Protein AF-X1SAT6-F1 (afdb_monomer)

Solvent-accessible surface area (backbone atoms only — not comparable to full-atom values): 4940 Å² total; per-residue (Å²): 114,69,72,59,54,53,55,51,51,48,63,69,43,42,69,58,26,66,74,46,49,87,53,62,32,68,60,37,42,51,49,16,50,52,30,50,56,49,26,53,54,21,60,74,70,68,35,64,70,55,27,52,54,24,50,51,46,22,56,49,25,49,57,42,19,54,48,20,36,64,74,67,49,88,48,74,67,55,54,52,50,52,59,50,51,50,57,56,57,76,73,110

Secondary structure (DSSP, 8-state):
-HHHHHHHHHHHHHHHHHHSTTS-HHHHHHHHHHHHHHHHHHHHTT-HHHHHHHHHHHHHHHHHHHHHHHHH---HHHHHHHHHHHHHHTT-

pLDDT: mean 93.12, std 6.35, range [66.81, 98.44]

Foldseek 3Di:
DVVVVLVVLLVVLLVVLVVCLVPQLVVLLVQLVVLVVQLVVCVVVVPPVSNVVSVVSNVNSVSSSVSSDVVNDDDPVRVVVVVVVVVVVVVD

Organism: NCBI:txid412755

Nearest PDB structures (foldseek):
  6j2l-assembly1_B  TM=8.135E-01  e=6.751E+00  Shigella flexneri
  7o3w-assembly1_A  TM=5.874E-01  e=9.641E+00  Synechocystis sp. PCC 6803 substr. Kazusa

Sequence (92 aa):
MLLRVKKFSEKILLPLGKKLTKIPANVITLLGLFFSLLTFFGFIFQNVIFIIICLFLVEFFDQLDGVIARLQGPTKLGAFLDSTLDRIGDFF

Mean predicted aligned error: 4.67 Å

Structure (mmCIF, N/CA/C/O backbone):
data_AF-X1SAT6-F1
#
_entry.id   AF-X1SAT6-F1
#
loop_
_at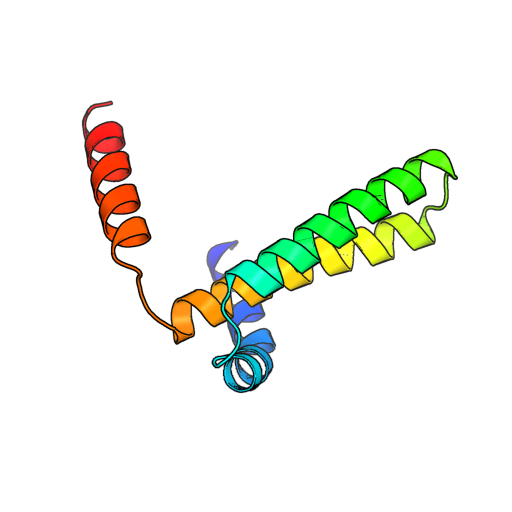om_site.group_PDB
_atom_site.id
_atom_site.type_symbol
_atom_site.label_atom_id
_atom_site.label_alt_id
_atom_site.label_comp_id
_atom_site.label_asym_id
_atom_site.label_entity_id
_atom_site.label_seq_id
_atom_site.pdbx_PDB_ins_code
_atom_site.Cartn_x
_atom_site.Cartn_y
_atom_site.Cartn_z
_atom_site.occupancy
_atom_site.B_iso_or_equiv
_atom_site.auth_seq_id
_atom_si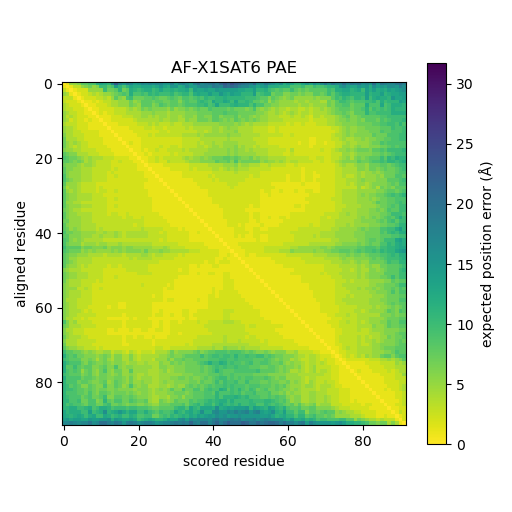te.auth_comp_id
_atom_site.auth_asym_id
_atom_site.auth_atom_id
_atom_site.pdbx_PDB_model_num
ATOM 1 N N . MET A 1 1 ? -18.739 -0.420 -14.728 1.00 66.81 1 MET A N 1
ATOM 2 C CA . MET A 1 1 ? -17.695 -1.446 -14.970 1.00 66.81 1 MET A CA 1
ATOM 3 C C . MET A 1 1 ? -16.607 -1.420 -13.892 1.00 66.81 1 MET A C 1
ATOM 5 O O . MET A 1 1 ? -16.418 -2.433 -13.233 1.00 66.81 1 MET A O 1
ATOM 9 N N . LEU A 1 2 ? -15.985 -0.264 -13.621 1.00 71.12 2 LEU A N 1
ATOM 10 C CA . LEU A 1 2 ? -14.893 -0.096 -12.640 1.00 71.12 2 LEU A CA 1
ATOM 11 C C . LEU A 1 2 ? -15.230 -0.544 -11.203 1.00 71.12 2 LEU A C 1
ATOM 13 O O . LEU A 1 2 ? -14.438 -1.236 -10.574 1.00 71.12 2 LEU A O 1
ATOM 17 N N . LEU A 1 3 ? -16.437 -0.247 -10.707 1.00 76.94 3 LEU A N 1
ATOM 18 C CA . LEU A 1 3 ? -16.878 -0.695 -9.375 1.00 76.94 3 LEU A CA 1
ATOM 19 C C . LEU A 1 3 ? -16.934 -2.227 -9.235 1.00 76.94 3 LEU A C 1
ATOM 21 O O . LEU A 1 3 ? -16.717 -2.751 -8.147 1.00 76.94 3 LEU A O 1
ATOM 25 N N . ARG A 1 4 ? -17.212 -2.961 -10.324 1.00 75.62 4 ARG A N 1
ATOM 26 C CA . ARG A 1 4 ? -17.224 -4.434 -10.300 1.00 75.62 4 ARG A CA 1
ATOM 27 C C . ARG A 1 4 ? -15.808 -4.997 -10.216 1.00 75.62 4 ARG A C 1
ATOM 29 O O . ARG A 1 4 ? -15.594 -5.949 -9.477 1.00 75.62 4 ARG A O 1
ATOM 36 N N . VAL A 1 5 ? -14.861 -4.380 -10.923 1.00 80.44 5 VAL A N 1
ATOM 37 C CA . VAL A 1 5 ? -13.440 -4.757 -10.884 1.00 80.44 5 VAL A CA 1
ATOM 38 C C . VAL A 1 5 ? -12.857 -4.506 -9.494 1.00 80.44 5 VAL A C 1
ATOM 40 O O . VAL A 1 5 ? -12.245 -5.408 -8.931 1.00 80.44 5 VAL A O 1
ATOM 43 N N . LYS A 1 6 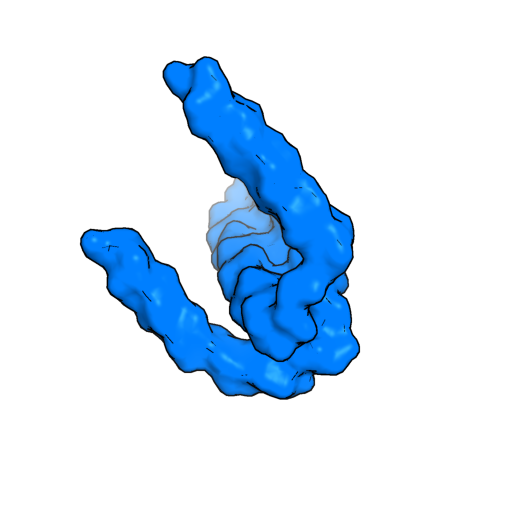? -13.144 -3.343 -8.889 1.00 79.56 6 LYS A N 1
ATOM 44 C CA . LYS A 1 6 ? -12.731 -3.040 -7.507 1.00 79.56 6 LYS A CA 1
ATOM 45 C C . LYS A 1 6 ? -13.258 -4.079 -6.513 1.00 79.56 6 LYS A C 1
ATOM 47 O O . LYS A 1 6 ? -12.469 -4.682 -5.796 1.00 79.56 6 LYS A O 1
ATOM 52 N N . LYS A 1 7 ? -14.563 -4.379 -6.543 1.00 84.06 7 LYS A N 1
ATOM 53 C CA . LYS A 1 7 ? -15.163 -5.407 -5.667 1.00 84.06 7 LYS A CA 1
ATOM 54 C C . LYS A 1 7 ? -14.575 -6.804 -5.884 1.00 84.06 7 LYS A C 1
ATOM 56 O O . LYS A 1 7 ? -14.469 -7.583 -4.939 1.00 84.06 7 LYS A O 1
ATOM 61 N N . PHE A 1 8 ? -14.231 -7.148 -7.124 1.00 87.94 8 PHE A N 1
ATOM 62 C CA . PHE A 1 8 ? -13.607 -8.431 -7.433 1.00 87.94 8 PHE A CA 1
ATOM 63 C C . PHE A 1 8 ? -12.188 -8.520 -6.864 1.00 87.94 8 PHE A C 1
ATOM 65 O O . PHE A 1 8 ? -11.880 -9.500 -6.188 1.00 87.94 8 PHE A O 1
ATOM 72 N N . SER A 1 9 ? -11.367 -7.484 -7.067 1.00 85.56 9 SER A N 1
ATOM 73 C CA . SER A 1 9 ? -10.019 -7.425 -6.494 1.00 85.56 9 SER A CA 1
ATOM 74 C C . SER A 1 9 ? -10.053 -7.501 -4.965 1.00 85.56 9 SER A C 1
ATOM 76 O O . SER A 1 9 ? -9.389 -8.345 -4.365 1.00 85.56 9 SER A O 1
ATOM 78 N N . GLU A 1 10 ? -10.929 -6.722 -4.327 1.00 88.56 10 GLU A N 1
ATOM 79 C CA . GLU A 1 10 ? -11.115 -6.774 -2.875 1.00 88.56 10 GLU A CA 1
ATOM 80 C C . GLU A 1 10 ? -11.445 -8.180 -2.383 1.00 88.56 10 GLU A C 1
ATOM 82 O O . GLU A 1 10 ? -10.888 -8.628 -1.385 1.00 88.56 10 GLU A O 1
ATOM 87 N N . LYS A 1 11 ? -12.322 -8.905 -3.088 1.00 92.62 11 LYS A N 1
ATOM 88 C CA . LYS A 1 11 ? -12.698 -10.274 -2.718 1.00 92.62 11 LYS A CA 1
ATOM 89 C C . LYS A 1 11 ? -11.509 -11.235 -2.785 1.00 92.62 11 LYS A C 1
ATOM 91 O O . LYS A 1 11 ? -11.409 -12.113 -1.929 1.00 92.62 11 LYS A O 1
ATOM 96 N N . ILE A 1 12 ? -10.627 -11.070 -3.771 1.00 94.38 12 ILE A N 1
ATOM 97 C CA . ILE A 1 12 ? -9.398 -11.866 -3.909 1.00 94.38 12 ILE A CA 1
ATOM 98 C C . ILE A 1 12 ? -8.407 -11.533 -2.792 1.00 94.38 12 ILE A C 1
ATOM 100 O O . ILE A 1 12 ? -7.803 -12.439 -2.222 1.00 94.38 12 ILE A O 1
ATOM 104 N N . LEU A 1 13 ? -8.258 -10.251 -2.458 1.00 95.00 13 LEU A N 1
ATOM 105 C CA . LEU A 1 13 ? -7.297 -9.773 -1.463 1.00 95.00 13 LEU A CA 1
ATOM 106 C C . LEU A 1 13 ? -7.781 -9.952 -0.017 1.00 95.00 13 LEU A C 1
ATOM 108 O O . LEU A 1 13 ? -6.965 -10.003 0.902 1.00 95.00 13 LEU A O 1
ATOM 112 N N . LEU A 1 14 ? -9.088 -10.110 0.211 1.00 95.44 14 LEU A N 1
ATOM 113 C CA . LEU A 1 14 ? -9.694 -10.208 1.542 1.00 95.44 14 LEU A CA 1
ATOM 114 C C . LEU A 1 14 ? -9.064 -11.277 2.459 1.00 95.44 14 LEU A C 1
ATOM 116 O O . LEU A 1 14 ? -8.823 -10.973 3.628 1.00 95.44 14 LEU A O 1
ATOM 120 N N . PRO A 1 15 ? -8.782 -12.518 2.007 1.00 95.94 15 PRO A N 1
ATOM 121 C CA . PRO A 1 15 ? -8.160 -13.533 2.855 1.00 95.94 15 PRO A CA 1
ATOM 122 C C . PRO A 1 15 ? -6.758 -13.124 3.313 1.00 95.94 15 PRO A C 1
ATOM 124 O O . PRO A 1 15 ? -6.376 -13.405 4.449 1.00 95.94 15 PRO A O 1
ATOM 127 N N . LEU A 1 16 ? -6.006 -12.444 2.443 1.00 94.88 16 LEU A N 1
ATOM 128 C CA . LEU A 1 16 ? -4.685 -11.920 2.765 1.00 94.88 16 LEU A CA 1
ATOM 129 C C . LEU A 1 16 ? -4.796 -10.726 3.721 1.00 94.88 16 LEU A C 1
ATOM 131 O O . LEU A 1 16 ? -4.145 -10.719 4.764 1.00 94.88 16 LEU A O 1
ATOM 135 N N . GLY A 1 17 ? -5.698 -9.783 3.439 1.00 94.81 17 GLY A N 1
ATOM 136 C CA . GLY A 1 17 ? -5.972 -8.636 4.306 1.00 94.81 17 GLY A CA 1
ATOM 137 C C . GLY A 1 17 ? -6.393 -9.042 5.723 1.00 94.81 17 GLY A C 1
ATOM 138 O O . GLY A 1 17 ? -5.922 -8.454 6.694 1.00 94.81 17 GLY A O 1
ATOM 139 N N . LYS A 1 18 ? -7.194 -10.110 5.868 1.00 95.25 18 LYS A N 1
ATOM 140 C CA . LYS A 1 18 ? -7.585 -10.681 7.173 1.00 95.25 18 LYS A CA 1
ATOM 141 C C . LYS A 1 18 ? -6.404 -11.227 7.978 1.00 95.25 18 LYS A C 1
ATOM 143 O O . LYS A 1 18 ? -6.393 -11.129 9.201 1.00 95.25 18 LYS A O 1
ATOM 148 N N . LYS A 1 19 ? -5.402 -11.811 7.314 1.00 96.19 19 LYS A N 1
ATOM 149 C CA . LYS A 1 19 ? -4.183 -12.294 7.988 1.00 96.19 19 LYS A CA 1
ATOM 150 C C . LYS A 1 19 ? -3.291 -11.139 8.439 1.00 96.19 19 LYS A C 1
ATOM 152 O O . LYS A 1 19 ? -2.632 -11.242 9.469 1.00 96.19 19 LYS A O 1
ATOM 157 N N . LEU A 1 20 ? -3.294 -10.043 7.684 1.00 94.62 20 LEU A N 1
ATOM 158 C CA . LEU A 1 20 ? -2.440 -8.878 7.909 1.00 94.62 20 LEU A CA 1
ATOM 159 C C . LEU A 1 20 ? -3.130 -7.756 8.697 1.00 94.62 20 LEU A C 1
ATOM 161 O O . LEU A 1 20 ? -2.530 -6.710 8.900 1.00 94.62 20 LEU A O 1
ATOM 165 N N . THR A 1 21 ? -4.349 -7.961 9.210 1.00 93.69 21 THR A N 1
ATOM 166 C CA . THR A 1 21 ? -5.138 -6.904 9.878 1.00 93.69 21 THR A CA 1
ATOM 167 C C . THR A 1 21 ? -4.466 -6.328 11.129 1.00 93.69 21 THR A C 1
ATOM 169 O O . THR A 1 21 ? -4.796 -5.225 11.546 1.00 93.69 21 THR A O 1
ATOM 172 N N . LYS A 1 22 ? -3.503 -7.037 11.731 1.00 93.25 22 LYS A N 1
ATOM 173 C CA . LYS A 1 22 ? -2.714 -6.526 12.866 1.00 93.25 22 LYS A CA 1
ATOM 174 C C . LYS A 1 22 ? -1.622 -5.530 12.454 1.00 93.25 22 LYS A C 1
ATOM 176 O O . LYS A 1 22 ? -1.113 -4.815 13.310 1.00 93.25 22 LYS A O 1
ATOM 181 N N . ILE A 1 23 ? -1.238 -5.508 11.179 1.00 94.12 23 IL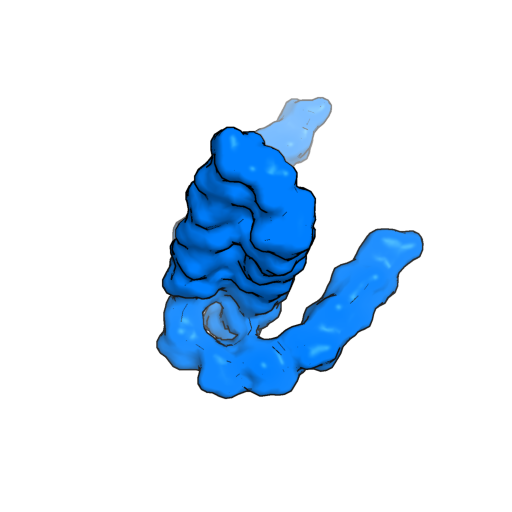E A N 1
ATOM 182 C CA . ILE A 1 23 ? -0.218 -4.606 10.640 1.00 94.12 23 ILE A CA 1
ATOM 183 C C . ILE A 1 23 ? -0.917 -3.320 10.189 1.00 94.12 23 ILE A C 1
ATOM 185 O O . ILE A 1 23 ? -1.862 -3.413 9.407 1.00 94.12 23 ILE A O 1
ATOM 189 N N . PRO A 1 24 ? -0.487 -2.126 10.632 1.00 93.69 24 PRO A N 1
ATOM 190 C CA . PRO A 1 24 ? -1.091 -0.871 10.189 1.00 93.69 24 PRO A CA 1
ATOM 191 C C . PRO A 1 24 ? -1.061 -0.742 8.662 1.00 93.69 24 PRO A C 1
ATOM 193 O O . PRO A 1 24 ? -0.012 -0.971 8.059 1.00 93.69 24 PRO A O 1
ATOM 196 N N . ALA A 1 25 ? -2.176 -0.334 8.045 1.00 93.75 25 ALA A N 1
ATOM 197 C CA . ALA A 1 25 ? -2.267 -0.167 6.588 1.00 93.75 25 ALA A CA 1
ATOM 198 C C . ALA A 1 25 ? -1.131 0.708 6.018 1.00 93.75 25 ALA A C 1
ATOM 200 O O . ALA A 1 25 ? -0.536 0.354 5.006 1.00 93.75 25 ALA A O 1
ATOM 201 N N . ASN A 1 26 ? -0.727 1.754 6.748 1.00 94.06 26 ASN A N 1
ATOM 202 C CA . ASN A 1 26 ? 0.376 2.648 6.377 1.00 94.06 26 ASN A CA 1
ATOM 203 C C . ASN A 1 26 ? 1.708 1.920 6.116 1.00 94.06 26 ASN A C 1
ATOM 205 O O . ASN A 1 26 ? 2.518 2.390 5.323 1.00 94.06 26 ASN A O 1
ATOM 209 N N . VAL A 1 27 ? 1.965 0.784 6.775 1.00 96.06 27 VAL A N 1
ATOM 210 C CA . VAL A 1 27 ? 3.178 -0.013 6.525 1.00 96.06 27 VAL A CA 1
ATOM 211 C C . VAL A 1 27 ? 3.130 -0.639 5.131 1.00 96.06 27 VAL A C 1
ATOM 213 O O . VAL A 1 27 ? 4.147 -0.703 4.447 1.00 96.06 27 VAL A O 1
ATOM 216 N N . ILE A 1 28 ? 1.948 -1.069 4.689 1.00 96.50 28 ILE A N 1
ATOM 217 C CA . ILE A 1 28 ? 1.739 -1.635 3.354 1.00 96.50 28 ILE A CA 1
ATOM 218 C C . ILE A 1 28 ? 1.835 -0.534 2.291 1.00 96.50 28 ILE A C 1
ATOM 220 O O . ILE A 1 28 ? 2.502 -0.733 1.278 1.00 96.50 28 ILE A O 1
ATOM 224 N N . THR A 1 29 ? 1.308 0.661 2.573 1.00 96.44 29 THR A N 1
ATOM 225 C CA . THR A 1 29 ? 1.498 1.847 1.721 1.00 96.44 29 THR A CA 1
ATOM 226 C C . THR A 1 29 ? 2.982 2.186 1.543 1.00 96.44 29 THR A C 1
ATOM 228 O O . THR A 1 29 ? 3.437 2.453 0.431 1.00 96.44 29 THR A O 1
ATOM 231 N N . LEU A 1 30 ? 3.779 2.123 2.619 1.00 97.94 30 LEU A N 1
ATOM 232 C CA . LEU A 1 30 ? 5.228 2.346 2.547 1.00 97.94 30 LEU A CA 1
ATOM 233 C C . LEU A 1 30 ? 5.947 1.292 1.693 1.00 97.94 30 LEU A C 1
ATOM 235 O O . LEU A 1 30 ? 6.909 1.631 1.003 1.00 97.94 30 LEU A O 1
ATOM 239 N N . LEU A 1 31 ? 5.482 0.038 1.691 1.00 97.50 31 LEU A N 1
ATOM 240 C CA . LEU A 1 31 ? 5.997 -0.981 0.772 1.00 97.50 31 LEU A CA 1
ATOM 241 C C . LEU A 1 31 ? 5.668 -0.632 -0.683 1.00 97.50 31 LEU A C 1
ATOM 243 O O . LEU A 1 31 ? 6.562 -0.688 -1.526 1.00 97.50 31 LEU A O 1
ATOM 247 N N . GLY A 1 32 ? 4.434 -0.214 -0.976 1.00 97.50 32 GLY A N 1
ATOM 248 C CA . GLY A 1 32 ? 4.058 0.278 -2.306 1.00 97.50 32 GLY A CA 1
ATOM 249 C C . GLY A 1 32 ? 4.955 1.433 -2.766 1.00 97.50 32 GLY A C 1
ATOM 250 O O . GLY A 1 32 ? 5.508 1.398 -3.866 1.00 97.50 32 GLY A O 1
ATOM 251 N N . LEU A 1 33 ? 5.206 2.405 -1.884 1.00 97.75 33 LEU A N 1
ATOM 252 C CA . LEU A 1 33 ? 6.122 3.517 -2.149 1.00 97.75 33 LEU A CA 1
ATOM 253 C C . LEU A 1 33 ? 7.556 3.039 -2.428 1.00 97.75 33 LEU A C 1
ATOM 255 O O . LEU A 1 33 ? 8.193 3.513 -3.368 1.00 97.75 33 LEU A O 1
ATOM 259 N N . PHE A 1 34 ? 8.061 2.079 -1.654 1.00 98.19 34 PHE A N 1
ATOM 260 C CA . PHE A 1 34 ? 9.382 1.494 -1.878 1.00 98.19 34 PHE A CA 1
ATOM 261 C C . PHE A 1 34 ? 9.497 0.848 -3.270 1.00 98.19 34 PHE A C 1
ATOM 263 O O . PHE A 1 34 ? 10.469 1.098 -3.983 1.00 98.19 34 PHE A O 1
ATOM 270 N N . PHE A 1 35 ? 8.492 0.083 -3.710 1.00 98.19 35 PHE A N 1
ATOM 271 C CA . PHE A 1 35 ? 8.485 -0.493 -5.061 1.00 98.19 35 PHE A CA 1
ATOM 272 C C . PHE A 1 35 ? 8.324 0.557 -6.165 1.00 98.19 35 PHE A C 1
ATOM 274 O O . PHE A 1 35 ? 8.867 0.380 -7.257 1.00 98.19 35 PHE A O 1
ATOM 281 N N . SER A 1 36 ? 7.656 1.677 -5.889 1.00 97.62 36 SER A N 1
ATOM 282 C CA . SER A 1 36 ? 7.594 2.812 -6.816 1.00 97.62 36 SER A CA 1
ATOM 283 C C . SER A 1 36 ? 8.989 3.413 -7.040 1.00 97.62 36 SER A C 1
ATOM 285 O O . SER A 1 36 ? 9.412 3.608 -8.181 1.00 97.62 36 SER A O 1
ATOM 287 N N . LEU A 1 37 ? 9.775 3.570 -5.968 1.00 97.81 37 LEU A N 1
ATOM 288 C CA . LEU A 1 37 ? 11.180 3.983 -6.067 1.00 97.81 37 LEU A CA 1
ATOM 289 C C . LEU A 1 37 ? 12.044 2.943 -6.794 1.00 97.81 37 LEU A C 1
ATOM 291 O O . LEU A 1 37 ? 12.897 3.313 -7.596 1.00 97.81 37 LEU A O 1
ATOM 295 N N . LEU A 1 38 ? 11.821 1.643 -6.578 1.00 97.62 38 LEU A N 1
ATOM 296 C CA . LEU A 1 38 ? 12.512 0.607 -7.356 1.00 97.62 38 LEU A CA 1
ATOM 297 C C . LEU A 1 38 ? 12.168 0.684 -8.845 1.00 97.62 38 LEU A C 1
ATOM 299 O O . LEU A 1 38 ? 13.059 0.573 -9.684 1.00 97.62 38 LEU A O 1
ATOM 303 N N . THR A 1 39 ? 10.907 0.951 -9.182 1.00 97.69 39 THR A N 1
ATOM 304 C CA . THR A 1 39 ? 10.472 1.112 -10.576 1.00 97.69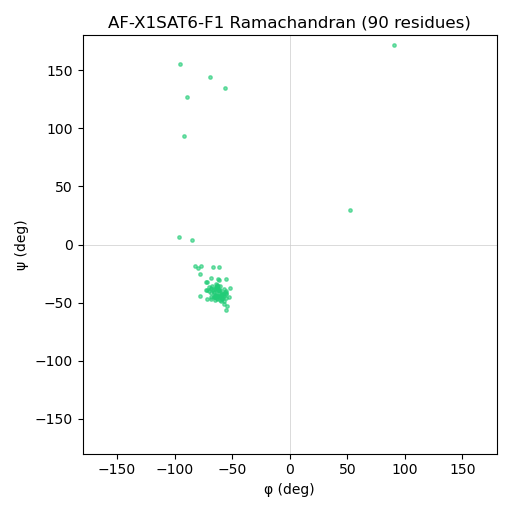 39 THR A CA 1
ATOM 305 C C . THR A 1 39 ? 11.289 2.195 -11.286 1.00 97.69 39 THR A C 1
ATOM 307 O O . THR A 1 39 ? 11.708 1.993 -12.427 1.00 97.69 39 THR A O 1
ATOM 310 N N . PHE A 1 40 ? 11.596 3.304 -10.602 1.00 96.94 40 PHE A N 1
ATOM 311 C CA . PHE A 1 40 ? 12.463 4.362 -11.129 1.00 96.94 40 PHE A CA 1
ATOM 312 C C . PHE A 1 40 ? 13.850 3.839 -11.541 1.00 96.94 40 PHE A C 1
ATOM 314 O O . PHE A 1 40 ? 14.305 4.128 -12.647 1.00 96.94 40 PHE A O 1
ATOM 321 N N . PHE A 1 41 ? 14.493 2.994 -10.727 1.00 96.25 41 PHE A N 1
ATOM 322 C CA . PHE A 1 41 ? 15.753 2.348 -11.122 1.00 96.25 41 PHE A CA 1
ATOM 323 C C . PHE A 1 41 ? 15.579 1.436 -12.342 1.00 96.25 41 PHE A C 1
ATOM 325 O O . PHE A 1 41 ? 16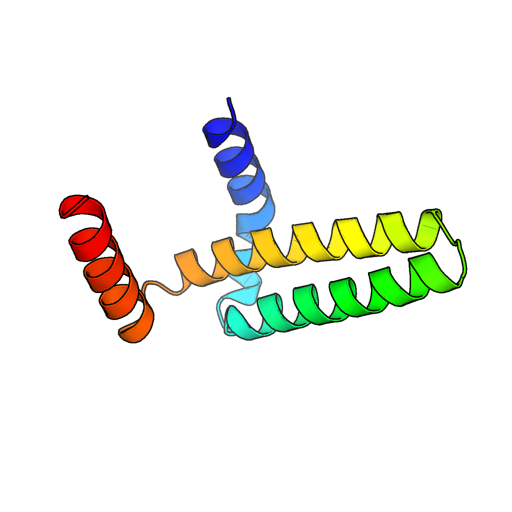.447 1.404 -13.213 1.00 96.25 41 PHE A O 1
ATOM 332 N N . GLY A 1 42 ? 14.442 0.748 -12.458 1.00 96.81 42 GLY A N 1
ATOM 333 C CA . GLY A 1 42 ? 14.100 -0.034 -13.647 1.00 96.81 42 GLY A CA 1
ATOM 334 C C . GLY A 1 42 ? 14.134 0.780 -14.937 1.00 96.81 42 GLY A C 1
ATOM 335 O O . GLY A 1 42 ? 14.681 0.316 -15.939 1.00 96.81 42 GLY A O 1
ATOM 336 N N . PHE A 1 43 ? 13.613 2.009 -14.892 1.00 97.25 43 PHE A N 1
ATOM 337 C CA . PHE A 1 43 ? 13.673 2.944 -16.016 1.00 97.25 43 PHE A CA 1
ATOM 338 C C . PHE A 1 43 ? 15.105 3.378 -16.344 1.00 97.25 43 PHE A C 1
ATOM 340 O O . PHE A 1 43 ? 15.456 3.410 -17.522 1.00 97.25 43 PHE A O 1
ATOM 347 N N . ILE A 1 44 ? 15.949 3.642 -15.338 1.00 97.75 44 ILE A N 1
ATOM 348 C CA . ILE A 1 44 ? 17.366 4.004 -15.550 1.00 97.75 44 ILE A CA 1
ATOM 349 C C . ILE A 1 44 ? 18.104 2.897 -16.310 1.00 97.75 44 ILE A C 1
ATOM 351 O O . ILE A 1 44 ? 18.817 3.173 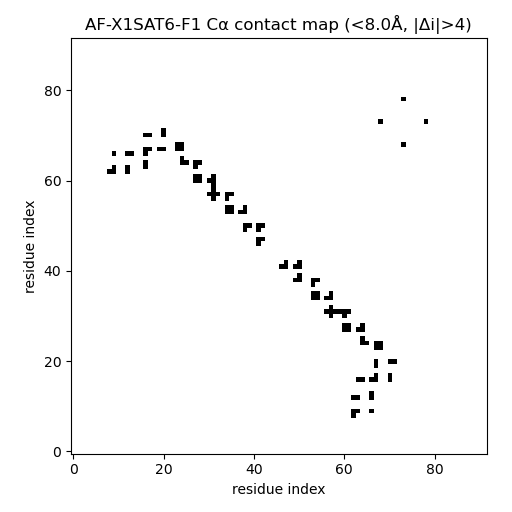-17.273 1.00 97.75 44 ILE A O 1
ATOM 355 N N . PHE A 1 45 ? 17.918 1.642 -15.900 1.00 96.81 45 PHE A N 1
ATOM 356 C CA . PHE A 1 45 ? 18.590 0.492 -16.510 1.00 96.81 45 PHE A CA 1
ATOM 357 C C . PHE A 1 45 ? 17.869 -0.060 -17.750 1.00 96.81 45 PHE A C 1
ATOM 359 O O . PHE A 1 45 ? 18.293 -1.079 -18.290 1.00 96.81 45 PHE A O 1
ATOM 366 N N . GLN A 1 46 ? 16.778 0.581 -18.190 1.00 97.00 46 GLN A N 1
ATOM 367 C CA . GLN A 1 46 ? 15.944 0.160 -19.324 1.00 97.00 46 GLN A CA 1
ATOM 368 C C . GLN A 1 46 ? 15.467 -1.305 -19.235 1.00 97.00 46 GLN A C 1
ATOM 370 O O . GLN A 1 46 ? 15.240 -1.973 -20.245 1.00 97.00 46 GLN A O 1
ATOM 375 N N . ASN A 1 47 ? 15.289 -1.824 -18.017 1.00 97.81 47 ASN A N 1
ATOM 376 C CA . ASN A 1 47 ? 14.878 -3.206 -17.798 1.00 97.81 47 ASN A CA 1
ATOM 377 C C . ASN A 1 47 ? 13.351 -3.298 -17.692 1.00 97.81 47 ASN A C 1
ATOM 379 O O . ASN A 1 47 ? 12.771 -3.165 -16.614 1.00 97.81 47 ASN A O 1
ATOM 383 N N . VAL A 1 48 ? 12.705 -3.564 -18.827 1.00 97.44 48 VAL A N 1
ATOM 384 C CA . VAL A 1 48 ? 11.238 -3.622 -18.940 1.00 97.44 48 VAL A CA 1
ATOM 385 C C . VAL A 1 48 ? 10.622 -4.692 -18.036 1.00 97.44 48 VAL A C 1
ATOM 387 O O . VAL A 1 48 ? 9.592 -4.445 -17.414 1.00 97.44 48 VAL A O 1
ATOM 390 N N . ILE A 1 49 ? 11.256 -5.862 -17.909 1.00 98.06 49 ILE A N 1
ATOM 391 C CA . ILE A 1 49 ? 10.741 -6.948 -17.061 1.00 98.06 49 ILE A CA 1
ATOM 392 C C . ILE A 1 49 ? 10.729 -6.506 -15.595 1.00 98.06 49 ILE A C 1
ATOM 394 O O . ILE A 1 49 ? 9.732 -6.695 -14.898 1.00 98.06 49 ILE A O 1
ATOM 398 N N . PHE A 1 50 ? 11.808 -5.870 -15.139 1.00 97.94 50 PHE A N 1
ATOM 399 C CA . PHE A 1 50 ? 11.898 -5.354 -13.777 1.00 97.94 50 PHE A CA 1
ATOM 400 C C . PHE A 1 50 ? 10.860 -4.255 -13.512 1.00 97.94 50 PHE A C 1
ATOM 402 O O . PHE A 1 50 ? 10.177 -4.303 -12.492 1.00 97.94 50 PHE A O 1
ATOM 409 N N . ILE A 1 51 ? 10.668 -3.326 -14.457 1.00 98.38 51 ILE A N 1
ATOM 410 C CA . ILE A 1 51 ? 9.634 -2.281 -14.372 1.00 98.38 51 ILE A CA 1
ATOM 411 C C . ILE A 1 51 ? 8.244 -2.902 -14.203 1.00 98.38 51 ILE A C 1
ATOM 413 O O . ILE A 1 51 ? 7.505 -2.502 -13.308 1.00 98.38 51 ILE A O 1
ATOM 417 N N . ILE A 1 52 ? 7.891 -3.890 -15.031 1.00 98.31 52 ILE A N 1
ATOM 418 C CA . ILE A 1 52 ? 6.574 -4.543 -14.984 1.00 98.31 52 ILE A CA 1
ATOM 419 C C . ILE A 1 52 ? 6.346 -5.210 -13.626 1.00 98.31 52 ILE A C 1
ATOM 421 O O . ILE A 1 52 ? 5.276 -5.054 -13.039 1.00 98.31 52 ILE A O 1
ATOM 425 N N . ILE A 1 53 ? 7.347 -5.928 -13.109 1.00 98.44 53 ILE A N 1
ATOM 426 C CA . ILE A 1 53 ? 7.252 -6.595 -11.807 1.00 98.44 53 ILE A CA 1
ATOM 427 C C . ILE A 1 53 ? 7.083 -5.565 -10.686 1.00 98.44 53 ILE A C 1
ATOM 429 O O . ILE A 1 53 ? 6.206 -5.728 -9.838 1.00 98.44 53 ILE A O 1
ATOM 433 N N . CYS A 1 54 ? 7.884 -4.496 -10.675 1.00 98.31 54 CYS A N 1
ATOM 434 C CA . CYS A 1 54 ? 7.779 -3.468 -9.645 1.00 98.31 54 CYS A CA 1
ATOM 435 C C . CYS A 1 54 ? 6.437 -2.730 -9.711 1.00 98.31 54 CYS A C 1
ATOM 437 O O . CYS A 1 54 ? 5.796 -2.592 -8.675 1.00 98.31 54 CYS A O 1
ATOM 439 N N . LEU A 1 55 ? 5.961 -2.341 -10.898 1.00 98.19 55 LEU A N 1
ATOM 440 C CA . LEU A 1 55 ? 4.652 -1.696 -11.060 1.00 98.19 55 LEU A CA 1
ATOM 441 C C . LEU A 1 55 ? 3.498 -2.597 -10.621 1.00 98.19 55 LEU A C 1
ATOM 443 O O . LEU A 1 55 ? 2.570 -2.126 -9.967 1.00 98.19 55 LEU A O 1
ATOM 447 N N . PHE A 1 56 ? 3.565 -3.891 -10.936 1.00 97.88 56 PHE A N 1
ATOM 448 C CA . PHE A 1 56 ? 2.588 -4.852 -10.435 1.00 97.88 56 PHE A CA 1
ATOM 449 C C . PHE A 1 56 ? 2.562 -4.869 -8.901 1.00 97.88 56 PHE A C 1
ATOM 451 O O . PHE A 1 56 ? 1.486 -4.866 -8.307 1.00 97.88 56 PHE A O 1
ATOM 458 N N . LEU A 1 57 ? 3.732 -4.852 -8.255 1.00 98.19 57 LEU A N 1
ATOM 459 C CA . LEU A 1 57 ? 3.828 -4.817 -6.796 1.00 98.19 57 LEU A CA 1
ATOM 460 C C . LEU A 1 57 ? 3.313 -3.501 -6.207 1.00 98.19 57 LEU A C 1
ATOM 462 O O . LEU A 1 57 ? 2.635 -3.545 -5.184 1.00 98.19 57 LEU A O 1
ATOM 466 N N . VAL A 1 58 ? 3.575 -2.358 -6.849 1.00 98.00 58 VAL A N 1
ATOM 467 C CA . VAL A 1 58 ? 3.014 -1.057 -6.443 1.00 98.00 58 VAL A CA 1
ATOM 468 C C . VAL A 1 58 ? 1.489 -1.135 -6.383 1.00 98.00 58 VAL A C 1
ATOM 470 O O . VAL A 1 58 ? 0.910 -0.906 -5.323 1.00 98.00 58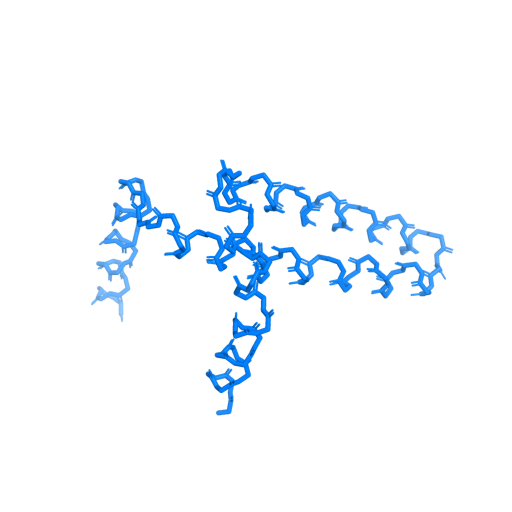 VAL A O 1
ATOM 473 N N . GLU A 1 59 ? 0.851 -1.528 -7.487 1.00 96.06 59 GLU A N 1
ATOM 474 C CA . GLU A 1 59 ? -0.612 -1.618 -7.575 1.00 96.06 59 GLU A CA 1
ATOM 475 C C . GLU A 1 59 ? -1.179 -2.672 -6.612 1.00 96.06 59 GLU A C 1
ATOM 477 O O . GLU A 1 59 ? -2.230 -2.485 -6.001 1.00 96.06 59 GLU A O 1
ATOM 482 N N . PHE A 1 60 ? -0.473 -3.791 -6.439 1.00 96.44 60 PHE A N 1
ATOM 483 C CA . PHE A 1 60 ? -0.874 -4.833 -5.503 1.00 96.44 60 PHE A CA 1
ATOM 484 C C . PHE A 1 60 ? -0.883 -4.338 -4.050 1.00 96.44 60 PHE A C 1
ATOM 486 O O . PHE A 1 60 ? -1.842 -4.607 -3.322 1.00 96.44 60 PHE A O 1
ATOM 493 N N . PHE A 1 61 ? 0.166 -3.630 -3.614 1.00 97.19 61 PHE A N 1
ATOM 494 C CA . PHE A 1 61 ? 0.244 -3.114 -2.246 1.00 97.19 61 PHE A CA 1
ATOM 495 C C . PHE A 1 61 ? -0.749 -1.982 -1.991 1.00 97.19 61 PHE A C 1
ATOM 497 O O . PHE A 1 61 ? -1.339 -1.974 -0.915 1.00 97.19 61 PHE A O 1
ATOM 504 N N . ASP A 1 62 ? -1.004 -1.114 -2.971 1.00 95.88 62 ASP A N 1
ATOM 505 C CA . ASP A 1 62 ? -2.039 -0.072 -2.885 1.00 95.88 62 ASP A CA 1
ATOM 506 C C . ASP A 1 62 ? -3.437 -0.687 -2.689 1.00 95.88 62 ASP A C 1
ATOM 508 O O . ASP A 1 62 ? -4.176 -0.368 -1.760 1.00 95.88 62 ASP A O 1
ATOM 512 N N . GLN A 1 63 ? -3.791 -1.702 -3.479 1.00 95.31 63 GLN A N 1
ATOM 513 C CA . GLN A 1 63 ? -5.088 -2.357 -3.297 1.00 95.31 63 GLN A CA 1
ATOM 514 C C . GLN A 1 63 ? -5.178 -3.123 -1.966 1.00 95.31 63 GLN A C 1
ATOM 516 O O . GLN A 1 63 ? -6.246 -3.168 -1.341 1.00 95.31 63 GLN A O 1
ATOM 521 N N . LEU A 1 64 ? -4.073 -3.727 -1.519 1.00 96.31 64 LEU A N 1
ATOM 522 C CA . LEU A 1 64 ? -4.012 -4.461 -0.258 1.00 96.31 64 LEU A CA 1
ATOM 523 C C . LEU A 1 64 ? -4.095 -3.530 0.960 1.00 96.31 64 LEU A C 1
ATOM 525 O O . LEU A 1 64 ? -4.784 -3.879 1.925 1.00 96.31 64 LEU A O 1
ATOM 529 N N . ASP A 1 65 ? -3.439 -2.367 0.927 1.00 95.38 65 ASP A N 1
ATOM 530 C CA . ASP A 1 65 ? -3.496 -1.395 2.020 1.00 95.38 65 ASP A CA 1
ATOM 531 C C . ASP A 1 65 ? -4.928 -0.885 2.228 1.00 95.38 65 ASP A C 1
ATOM 533 O O . ASP A 1 65 ? -5.409 -0.861 3.363 1.00 95.38 65 ASP A O 1
ATOM 537 N N . GLY A 1 66 ? -5.671 -0.656 1.141 1.00 93.44 66 GLY 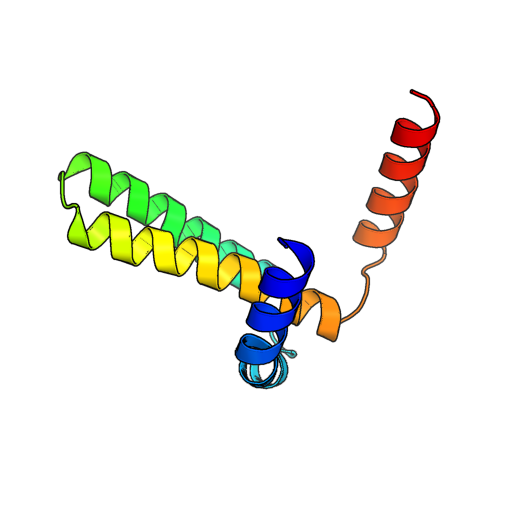A N 1
ATOM 538 C CA . GLY A 1 66 ? -7.054 -0.218 1.198 1.00 93.44 66 GLY A CA 1
ATOM 539 C C . GLY A 1 66 ? -7.953 -1.285 1.812 1.00 93.44 66 GLY A C 1
ATOM 540 O O . GLY A 1 66 ? -8.828 -0.975 2.625 1.00 93.44 66 GLY A O 1
ATOM 541 N N . VAL A 1 67 ? -7.734 -2.558 1.465 1.00 95.12 67 VAL A N 1
ATOM 542 C CA . VAL A 1 67 ? -8.462 -3.680 2.077 1.00 95.12 67 VAL A CA 1
ATOM 543 C C . VAL A 1 67 ? -8.170 -3.761 3.577 1.00 95.12 67 VAL A C 1
ATOM 545 O O . VAL A 1 67 ? -9.100 -3.920 4.368 1.00 95.12 67 VAL A O 1
ATOM 548 N N . ILE A 1 68 ? -6.906 -3.625 3.986 1.00 95.50 68 ILE A N 1
ATOM 549 C CA . ILE A 1 68 ? -6.509 -3.666 5.402 1.00 95.50 68 ILE A CA 1
ATOM 550 C C . ILE A 1 68 ? -7.088 -2.473 6.168 1.00 95.50 68 ILE A C 1
ATOM 552 O O . ILE A 1 68 ? -7.653 -2.674 7.242 1.00 95.50 68 ILE A O 1
ATOM 556 N N . ALA A 1 69 ? -7.032 -1.264 5.608 1.00 93.56 69 ALA A N 1
ATOM 557 C CA . ALA A 1 69 ? -7.606 -0.062 6.209 1.00 93.56 69 ALA A CA 1
ATOM 558 C C . ALA A 1 69 ? -9.120 -0.210 6.434 1.00 93.56 69 ALA A C 1
ATOM 560 O O . ALA A 1 69 ? -9.623 0.095 7.514 1.00 93.56 69 ALA A O 1
ATOM 561 N N . ARG A 1 70 ? -9.850 -0.771 5.458 1.00 92.19 70 ARG A N 1
ATOM 562 C CA . ARG A 1 70 ? -11.289 -1.061 5.600 1.00 92.19 70 ARG A CA 1
ATOM 563 C C . ARG A 1 70 ? -11.582 -2.093 6.690 1.00 92.19 70 ARG A C 1
ATOM 565 O O . ARG A 1 70 ? -12.584 -1.961 7.385 1.00 92.19 70 ARG A O 1
ATOM 572 N N . LEU A 1 71 ? -10.721 -3.101 6.851 1.00 94.00 71 LEU A N 1
ATOM 573 C CA . LEU A 1 71 ? -10.848 -4.099 7.920 1.00 94.00 71 LEU A CA 1
ATOM 574 C C . LEU A 1 71 ? -10.505 -3.532 9.307 1.00 94.00 71 LEU A C 1
ATOM 576 O O . LEU A 1 71 ? -11.084 -3.977 10.294 1.00 94.00 71 LEU A O 1
ATOM 580 N N . GLN A 1 72 ? -9.581 -2.572 9.388 1.00 93.75 72 GLN A N 1
ATOM 581 C CA . GLN A 1 72 ? -9.192 -1.898 10.635 1.00 93.75 72 GLN A CA 1
ATOM 582 C C . GLN A 1 72 ? -10.206 -0.837 11.082 1.00 93.75 72 GLN A C 1
ATOM 584 O O . GLN A 1 72 ? -10.312 -0.560 12.276 1.00 93.75 72 GLN A O 1
ATOM 589 N N . GLY A 1 73 ? -10.976 -0.286 10.142 1.00 90.62 73 GLY A N 1
ATOM 590 C CA . GLY A 1 73 ? -11.976 0.744 10.398 1.00 90.62 73 GLY A CA 1
ATOM 591 C C . GLY A 1 73 ? -11.423 2.172 10.281 1.00 90.62 73 GLY A C 1
ATOM 592 O O . GLY A 1 73 ? -10.218 2.379 10.120 1.00 90.62 73 GLY A O 1
ATOM 593 N N . PRO A 1 74 ? -12.307 3.184 10.322 1.00 87.69 74 PRO A N 1
ATOM 594 C CA . PRO A 1 74 ? -11.930 4.576 10.106 1.00 87.69 74 PRO A CA 1
ATOM 595 C C . PRO A 1 74 ? -11.074 5.122 11.254 1.00 87.69 74 PRO A C 1
ATOM 597 O O . PRO A 1 74 ? -11.299 4.831 12.430 1.00 87.69 74 PRO A O 1
ATOM 600 N N . THR A 1 75 ? -10.113 5.979 10.916 1.00 89.12 75 THR A N 1
ATOM 601 C CA . THR A 1 75 ? -9.308 6.711 11.902 1.00 89.12 75 THR A CA 1
ATOM 602 C C . THR A 1 75 ? -9.901 8.096 12.154 1.00 89.12 75 THR A C 1
ATOM 604 O O . THR A 1 75 ? -10.564 8.660 11.287 1.00 89.12 75 THR A O 1
ATOM 607 N N . LYS A 1 76 ? -9.639 8.690 13.327 1.00 90.38 76 LYS A N 1
ATOM 608 C CA . LYS A 1 76 ? -10.112 10.052 13.649 1.00 90.38 76 LYS A CA 1
ATOM 609 C C . LYS A 1 76 ? -9.604 11.097 12.652 1.00 90.38 76 LYS A C 1
ATOM 611 O O . LYS A 1 76 ? -10.363 11.967 12.246 1.00 90.38 76 LYS A O 1
ATOM 616 N N . LEU A 1 77 ? -8.333 10.990 12.255 1.00 89.25 77 LEU A N 1
ATOM 617 C CA . LEU A 1 77 ? -7.734 11.872 11.254 1.00 89.25 77 LEU A CA 1
ATOM 618 C C . LEU A 1 77 ? -8.384 11.672 9.883 1.00 89.25 77 LEU A C 1
ATOM 620 O O . LEU A 1 77 ? -8.723 12.654 9.236 1.00 89.25 77 LEU A O 1
ATOM 624 N N . GLY A 1 78 ? -8.592 10.417 9.470 1.00 87.12 78 GLY A N 1
ATOM 625 C CA . GLY A 1 78 ? -9.266 10.097 8.213 1.00 87.12 78 GLY A CA 1
ATOM 626 C C . GLY A 1 78 ? -10.683 10.659 8.174 1.00 87.12 78 GLY A C 1
ATOM 627 O O . GLY A 1 78 ? -11.017 11.372 7.243 1.00 87.12 78 GLY A O 1
ATOM 628 N N . ALA A 1 79 ? -11.475 10.434 9.226 1.00 89.06 79 ALA A N 1
ATOM 629 C CA . ALA A 1 79 ? -12.836 10.959 9.324 1.00 89.06 79 ALA A CA 1
ATOM 630 C C . ALA A 1 79 ? -12.880 12.498 9.316 1.00 89.06 79 ALA A C 1
ATOM 632 O O . ALA A 1 79 ? -13.763 13.086 8.695 1.00 89.06 79 ALA A O 1
ATOM 633 N N . PHE A 1 80 ? -11.925 13.155 9.986 1.00 93.94 80 PHE A N 1
ATOM 634 C CA . PHE A 1 80 ? -11.790 14.612 9.950 1.00 93.94 80 PHE A CA 1
ATOM 635 C C . PHE A 1 80 ? -11.444 15.121 8.545 1.00 93.94 80 PHE A C 1
ATOM 637 O O . PHE A 1 80 ? -12.046 16.091 8.086 1.00 93.94 80 PHE A O 1
ATOM 644 N N . LEU A 1 81 ? -10.493 14.472 7.867 1.00 92.88 81 LEU A N 1
ATOM 645 C CA . LEU A 1 81 ? -10.066 14.845 6.522 1.00 92.88 81 LEU A CA 1
ATOM 646 C C . LEU A 1 81 ? -11.199 14.651 5.506 1.00 92.88 81 LEU A C 1
ATOM 648 O O . LEU A 1 81 ? -11.493 15.585 4.771 1.00 92.88 81 LEU A O 1
ATOM 652 N N . ASP A 1 82 ? -11.867 13.497 5.533 1.00 90.06 82 ASP A N 1
ATOM 653 C CA . ASP A 1 82 ? -13.034 13.160 4.702 1.00 90.06 82 ASP A CA 1
ATOM 654 C C . ASP A 1 82 ? -14.138 14.216 4.869 1.00 90.06 82 ASP A C 1
ATOM 656 O O . ASP A 1 82 ? -14.496 14.911 3.925 1.00 90.06 82 ASP A O 1
ATOM 660 N N . SER A 1 83 ? -14.525 14.497 6.121 1.00 91.50 83 SER A N 1
ATOM 661 C CA . SER A 1 83 ? -15.535 15.520 6.441 1.00 91.50 83 SER A CA 1
ATOM 662 C C . SER A 1 83 ? -15.137 16.941 6.019 1.00 91.50 83 SER A C 1
ATOM 664 O O . SER A 1 83 ? -16.006 17.784 5.794 1.00 91.50 83 SER A O 1
ATOM 666 N N . THR A 1 84 ? -13.839 17.253 5.999 1.00 95.12 84 THR A N 1
ATOM 667 C CA . THR A 1 84 ? -13.338 18.577 5.600 1.00 95.12 84 THR A CA 1
ATOM 668 C C . THR A 1 84 ? -13.342 18.715 4.082 1.00 95.12 84 THR A C 1
ATOM 670 O O . THR A 1 84 ? -13.781 19.742 3.570 1.00 95.12 84 THR A O 1
ATOM 673 N N . LEU A 1 85 ? -12.880 17.687 3.366 1.00 93.56 85 LEU A N 1
ATOM 674 C CA . LEU A 1 85 ? -12.842 17.673 1.907 1.00 93.56 85 LEU A CA 1
ATOM 675 C C . LEU A 1 85 ? -14.248 17.618 1.303 1.00 93.56 85 LEU A C 1
ATOM 677 O O . LEU A 1 85 ? -14.493 18.345 0.345 1.00 93.56 85 LEU A O 1
ATOM 681 N N . ASP A 1 86 ? -15.176 16.868 1.904 1.00 94.38 86 ASP A N 1
ATOM 682 C CA . ASP A 1 86 ? -16.582 16.832 1.480 1.00 94.38 86 ASP A CA 1
ATOM 683 C C . ASP A 1 86 ? -17.221 18.225 1.540 1.00 94.38 86 ASP A C 1
ATOM 685 O O . ASP A 1 86 ? -17.809 18.679 0.565 1.00 94.38 86 ASP A O 1
ATOM 689 N N . ARG A 1 87 ? -17.017 18.977 2.633 1.00 93.88 87 ARG A N 1
ATOM 690 C CA . ARG A 1 87 ? -17.541 20.353 2.751 1.00 93.88 87 ARG A CA 1
ATOM 691 C C . ARG A 1 87 ? -16.958 21.313 1.726 1.00 93.88 87 ARG A C 1
ATOM 693 O O . ARG A 1 87 ? -17.642 22.247 1.326 1.00 93.88 87 ARG A O 1
ATOM 700 N N . ILE A 1 88 ? -15.683 21.141 1.374 1.00 94.19 88 ILE A N 1
ATOM 701 C CA . ILE A 1 88 ? -15.052 21.948 0.328 1.00 94.19 88 ILE A CA 1
ATOM 702 C C . ILE A 1 88 ? -15.673 21.580 -1.020 1.00 94.19 88 ILE A C 1
ATOM 704 O O . ILE A 1 88 ? -16.033 22.479 -1.769 1.00 94.19 88 ILE A O 1
ATOM 708 N N . GLY A 1 89 ? -15.836 20.285 -1.299 1.00 91.19 89 GLY A N 1
ATOM 709 C CA . GLY A 1 89 ? -16.469 19.781 -2.515 1.00 91.19 89 GLY A CA 1
ATOM 710 C C . GLY A 1 89 ? -17.908 20.261 -2.686 1.00 91.19 89 GLY A C 1
ATOM 711 O O . GLY A 1 89 ? -18.249 20.711 -3.766 1.00 91.19 89 GLY A O 1
ATOM 712 N N . ASP A 1 90 ? -18.713 20.253 -1.622 1.00 93.31 90 ASP A N 1
ATOM 713 C CA . ASP A 1 90 ? -20.103 20.734 -1.638 1.00 93.31 90 ASP A CA 1
ATOM 714 C C . ASP A 1 90 ? -20.224 22.253 -1.873 1.00 93.31 90 ASP A C 1
ATOM 716 O O . ASP A 1 90 ? -21.298 22.752 -2.214 1.00 93.31 90 ASP A O 1
ATOM 720 N N . PHE A 1 91 ? -19.145 23.007 -1.643 1.00 87.56 91 PHE A N 1
ATOM 721 C CA . PHE A 1 91 ? -19.114 24.460 -1.824 1.00 87.56 91 PHE A CA 1
ATOM 722 C C . PHE A 1 91 ? -18.869 24.888 -3.280 1.00 87.56 91 PHE A C 1
ATOM 724 O O . PHE A 1 91 ? -19.119 26.051 -3.608 1.00 87.56 91 PHE A O 1
ATOM 731 N N . PHE A 1 92 ? -18.356 23.986 -4.123 1.00 71.19 92 PHE A N 1
ATOM 732 C CA . PHE A 1 92 ? -18.022 24.222 -5.532 1.00 71.19 92 PHE A CA 1
ATOM 733 C C . PHE A 1 92 ? -18.976 23.475 -6.467 1.00 71.19 92 PHE A C 1
ATOM 735 O O . PHE A 1 92 ? -19.298 24.054 -7.529 1.00 71.19 92 PHE A O 1
#

InterPro domains:
  IPR000462 CDP-alcohol phosphatidyltransferase [PF01066] (25-89)
  IPR043130 CDP-alcohol phosphatidyltransferase, transmembrane domain [G3DSA:1.20.120.1760] (4-92)
  IPR048254 CDP-alcohol phosphatidyltransferase, conserved site [PS00379] (65-86)

Radius of gyration: 16.11 Å; Cα contacts (8 Å, |Δi|>4): 63; chains: 1; bounding box: 39×38×33 Å